Protein AF-A0A5Q2QIX6-F1 (afdb_monomer)

Secondary structure (DSSP, 8-state):
------------------PPPP-----SEEEEEEEEEEEETTEEEEEEEEEEEETTEEEEEEE-TTS-EEEEEEEETTEEEEEESSS--EEESSHHHHHHHHHSS----TTHHHHTTTPPPTT-EEETTEEEETTEEEEEEEE-TTS-EEEEEEEETTEEEEEEEEEE-

Foldseek 3Di:
DDDDDDDDDPDDPPDPPPDPDDQPQQPQWKWWKWKKWKQAPNDIFIFIWIWIHHHQKIKIFTGHPVRHTQWMWIFGPCFIWTGGPDDDIDTDRHRQVVVCVVRVGRDVVSQVSAVQFVHQGPPWDDDVQATQDPQWGKHQPDADPVGGRQWIWIDHDRIIMIIGIDDMD

pLDDT: mean 86.53, std 15.45, range [39.72, 98.0]

Radius of gyration: 22.29 Å; Cα contacts (8 Å, |Δi|>4): 330; chains: 1; bounding box: 40×38×94 Å

Structure (mmCIF, N/CA/C/O backbone):
data_AF-A0A5Q2QIX6-F1
#
_entry.id   AF-A0A5Q2QIX6-F1
#
loop_
_atom_site.group_PDB
_atom_site.id
_atom_site.type_symbol
_atom_site.label_atom_id
_atom_site.label_alt_id
_atom_site.label_comp_id
_atom_site.label_asym_id
_atom_site.label_entity_id
_atom_site.label_seq_id
_atom_site.pdbx_PDB_ins_code
_atom_site.Cartn_x
_atom_site.Cartn_y
_atom_site.Cartn_z
_atom_site.occupancy
_atom_site.B_iso_or_equiv
_atom_site.auth_seq_id
_atom_site.auth_comp_id
_atom_site.auth_asym_id
_atom_site.auth_atom_id
_atom_site.pdbx_PDB_model_num
ATOM 1 N N . MET A 1 1 ? 18.659 -22.405 -76.610 1.00 39.72 1 MET A N 1
ATOM 2 C CA . MET A 1 1 ? 19.758 -22.758 -75.689 1.00 39.72 1 MET A CA 1
ATOM 3 C C . MET A 1 1 ? 19.565 -21.987 -74.394 1.00 39.72 1 MET A C 1
ATOM 5 O O . MET A 1 1 ? 19.337 -20.788 -74.431 1.00 39.72 1 MET A O 1
ATOM 9 N N . MET A 1 2 ? 19.543 -22.733 -73.296 1.00 43.78 2 MET A N 1
ATOM 10 C CA . MET A 1 2 ? 19.170 -22.373 -71.927 1.00 43.78 2 MET A CA 1
ATOM 11 C C . MET A 1 2 ? 20.253 -21.533 -71.239 1.00 43.78 2 MET A C 1
ATOM 13 O O . MET A 1 2 ? 21.384 -22.006 -71.179 1.00 43.78 2 MET A O 1
ATOM 17 N N . ARG A 1 3 ? 19.913 -20.378 -70.645 1.00 46.75 3 ARG A N 1
ATOM 18 C CA . ARG A 1 3 ? 20.653 -19.800 -69.503 1.00 46.75 3 ARG A CA 1
ATOM 19 C C . ARG A 1 3 ? 19.700 -19.111 -68.523 1.00 46.75 3 ARG A C 1
ATOM 21 O O . ARG A 1 3 ? 19.372 -17.939 -68.638 1.00 46.75 3 ARG A O 1
ATOM 28 N N . LEU A 1 4 ? 19.264 -19.938 -67.582 1.00 50.84 4 LEU A N 1
ATOM 29 C CA . LEU A 1 4 ? 18.613 -19.646 -66.315 1.00 50.84 4 LEU A CA 1
ATOM 30 C C . LEU A 1 4 ? 19.623 -18.935 -65.392 1.00 50.84 4 LEU A C 1
ATOM 32 O O . LEU A 1 4 ? 20.688 -19.500 -65.162 1.00 50.84 4 LEU A O 1
ATOM 36 N N . PHE A 1 5 ? 19.319 -17.757 -64.841 1.00 56.75 5 PHE A N 1
ATOM 37 C CA . PHE A 1 5 ? 19.995 -17.271 -63.630 1.00 56.75 5 PHE A CA 1
ATOM 38 C C . PHE A 1 5 ? 18.994 -16.555 -62.722 1.00 56.75 5 PHE A C 1
ATOM 40 O O . PHE A 1 5 ? 18.494 -15.473 -63.020 1.00 56.75 5 PHE A O 1
ATOM 47 N N . LEU A 1 6 ? 18.681 -17.251 -61.630 1.00 48.94 6 LEU A N 1
ATOM 48 C CA . LEU A 1 6 ? 17.854 -16.831 -60.509 1.00 48.94 6 LEU A CA 1
ATOM 49 C C . LEU A 1 6 ? 18.470 -15.607 -59.821 1.00 48.94 6 LEU A C 1
ATOM 51 O O . LEU A 1 6 ? 19.575 -15.687 -59.287 1.00 48.94 6 LEU A O 1
ATOM 55 N N . VAL A 1 7 ? 17.736 -14.495 -59.786 1.00 56.84 7 VAL A N 1
ATOM 56 C CA . VAL A 1 7 ? 18.048 -13.364 -58.906 1.00 56.84 7 VAL A CA 1
ATOM 57 C C . VAL A 1 7 ? 17.452 -13.674 -57.535 1.00 56.84 7 VAL A C 1
ATOM 59 O O . VAL A 1 7 ? 16.236 -13.708 -57.357 1.00 56.84 7 VAL A O 1
ATOM 62 N N . VAL A 1 8 ? 18.336 -13.973 -56.584 1.00 55.81 8 VAL A N 1
ATOM 63 C CA . VAL A 1 8 ? 18.019 -14.266 -55.184 1.00 55.81 8 VAL A CA 1
ATOM 64 C C . VAL A 1 8 ? 17.528 -12.989 -54.502 1.00 55.81 8 VAL A C 1
ATOM 66 O O . VAL A 1 8 ? 18.262 -12.013 -54.359 1.00 55.81 8 VAL A O 1
ATOM 69 N N . LEU A 1 9 ? 16.264 -13.014 -54.087 1.00 56.06 9 LEU A N 1
ATOM 70 C CA . LEU A 1 9 ? 15.594 -11.974 -53.318 1.00 56.06 9 LEU A CA 1
ATOM 71 C C . LEU A 1 9 ? 16.017 -12.096 -51.843 1.00 56.06 9 LEU A C 1
ATOM 73 O O . LEU A 1 9 ? 15.498 -12.933 -51.109 1.00 56.06 9 LEU A O 1
ATOM 77 N N . ALA A 1 10 ? 16.986 -11.288 -51.410 1.00 53.78 10 ALA A N 1
ATOM 78 C CA . ALA A 1 10 ? 17.415 -11.222 -50.014 1.00 53.78 10 ALA A CA 1
ATOM 79 C C . ALA A 1 10 ? 16.436 -10.357 -49.201 1.00 53.78 10 ALA A C 1
ATOM 81 O O . ALA A 1 10 ? 16.551 -9.134 -49.138 1.00 53.78 10 ALA A O 1
ATOM 82 N N . THR A 1 11 ? 15.434 -10.998 -48.601 1.00 58.09 11 THR A N 1
ATOM 83 C CA . THR A 1 11 ? 14.479 -10.366 -47.685 1.00 58.09 11 THR A CA 1
ATOM 84 C C . THR A 1 11 ? 15.167 -10.098 -46.343 1.00 58.09 11 THR A C 1
ATOM 86 O O . THR A 1 11 ? 15.305 -10.991 -45.511 1.00 58.09 11 THR A O 1
ATOM 89 N N . ALA A 1 12 ? 15.630 -8.867 -46.125 1.00 58.34 12 ALA A N 1
ATOM 90 C CA . ALA A 1 12 ? 16.121 -8.429 -44.823 1.00 58.34 12 ALA A CA 1
ATOM 91 C C . ALA A 1 12 ? 14.923 -8.182 -43.890 1.00 58.34 12 ALA A C 1
ATOM 93 O O . ALA A 1 12 ? 14.296 -7.125 -43.925 1.00 58.34 12 ALA A O 1
ATOM 94 N N . ILE A 1 13 ? 14.574 -9.178 -43.074 1.00 62.75 13 ILE A N 1
ATOM 95 C CA . ILE A 1 13 ? 13.588 -9.019 -42.001 1.00 62.75 13 ILE A CA 1
ATOM 96 C C . ILE A 1 13 ? 14.267 -8.230 -40.875 1.00 62.75 13 ILE A C 1
ATOM 98 O O . ILE A 1 13 ? 15.011 -8.780 -40.066 1.00 62.75 13 ILE A O 1
ATOM 102 N N . GLY A 1 14 ? 14.027 -6.919 -40.845 1.00 53.75 14 GLY A N 1
ATOM 103 C CA . GLY A 1 14 ? 14.364 -6.054 -39.719 1.00 53.75 14 GLY A CA 1
ATOM 104 C C . GLY A 1 14 ? 13.428 -6.335 -38.548 1.00 53.75 14 GLY A C 1
ATOM 105 O O . GLY A 1 14 ? 12.386 -5.702 -38.413 1.00 53.75 14 GLY A O 1
ATOM 106 N N . GLY A 1 15 ? 13.776 -7.313 -37.714 1.00 53.38 15 GLY A N 1
ATOM 107 C CA . GLY A 1 15 ? 13.111 -7.527 -36.435 1.00 53.38 15 GLY A CA 1
ATOM 108 C C . GLY A 1 15 ? 13.535 -6.445 -35.445 1.00 53.38 15 GLY A C 1
ATOM 109 O O . GLY A 1 15 ? 14.659 -6.472 -34.947 1.00 53.38 15 GLY A O 1
ATOM 110 N N . CYS A 1 16 ? 12.642 -5.507 -35.125 1.00 53.94 16 CYS A N 1
ATOM 111 C CA . CYS A 1 16 ? 12.766 -4.710 -33.908 1.00 53.94 16 CYS A CA 1
ATOM 112 C C . CYS A 1 16 ? 12.576 -5.648 -32.711 1.00 53.94 16 CYS A C 1
ATOM 114 O O . CYS A 1 16 ? 11.466 -5.827 -32.214 1.00 53.94 16 CYS A O 1
ATOM 116 N N . ALA A 1 17 ? 13.658 -6.276 -32.258 1.00 56.78 17 ALA A N 1
ATOM 117 C CA . ALA A 1 17 ? 13.685 -6.886 -30.944 1.00 56.78 17 ALA A CA 1
ATOM 118 C C . ALA A 1 17 ? 13.596 -5.748 -29.918 1.00 56.78 17 ALA A C 1
ATOM 120 O O . ALA A 1 17 ? 14.588 -5.093 -29.602 1.00 56.78 17 ALA A O 1
ATOM 121 N N . VAL A 1 18 ? 12.382 -5.479 -29.431 1.00 57.59 18 VAL A N 1
ATOM 122 C CA . VAL A 1 18 ? 12.186 -4.774 -28.164 1.00 57.59 18 VAL A CA 1
ATOM 123 C C . VAL A 1 18 ? 12.900 -5.615 -27.116 1.00 57.59 18 VAL A C 1
ATOM 125 O O . VAL A 1 18 ? 12.444 -6.694 -26.745 1.00 57.59 18 VAL A O 1
ATOM 128 N N . GLN A 1 19 ? 14.079 -5.158 -26.703 1.00 56.66 19 GLN A N 1
ATOM 129 C CA . GLN A 1 19 ? 14.775 -5.729 -25.567 1.00 56.66 19 GLN A CA 1
ATOM 130 C C . GLN A 1 19 ? 13.927 -5.390 -24.338 1.00 56.66 19 GLN A C 1
ATOM 132 O O . GLN A 1 19 ? 13.715 -4.199 -24.081 1.00 56.66 19 GLN A O 1
ATOM 137 N N . PRO A 1 20 ? 13.404 -6.381 -23.593 1.00 52.22 20 PRO A N 1
ATOM 138 C CA . PRO A 1 20 ? 12.779 -6.100 -22.314 1.00 52.22 20 PRO A CA 1
ATOM 139 C C . PRO A 1 20 ? 13.818 -5.350 -21.484 1.00 52.22 20 PRO A C 1
ATOM 141 O O . PRO A 1 20 ? 14.924 -5.856 -21.278 1.00 52.22 20 PRO A O 1
ATOM 144 N N . GLY A 1 21 ? 13.506 -4.113 -21.088 1.00 45.06 21 GLY A N 1
ATOM 145 C CA . GLY A 1 21 ? 14.358 -3.376 -20.165 1.00 45.06 21 GLY A CA 1
ATOM 146 C C . GLY A 1 21 ? 14.629 -4.280 -18.970 1.00 45.06 21 GLY A C 1
ATOM 147 O O . GLY A 1 21 ? 13.701 -4.928 -18.479 1.00 45.06 21 GLY A O 1
ATOM 148 N N . ALA A 1 22 ? 15.898 -4.381 -18.561 1.00 45.47 22 ALA A N 1
ATOM 149 C CA . ALA A 1 22 ? 16.263 -5.150 -17.381 1.00 45.47 22 ALA A CA 1
ATOM 150 C C . ALA A 1 22 ? 15.283 -4.779 -16.259 1.00 45.47 22 ALA A C 1
ATOM 152 O O . ALA A 1 22 ? 15.042 -3.578 -16.076 1.00 45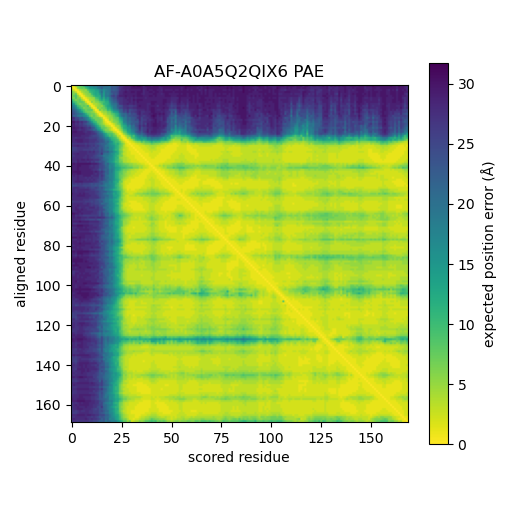.47 22 ALA A O 1
ATOM 153 N N . PRO A 1 23 ? 14.668 -5.756 -15.564 1.00 42.91 23 PRO A N 1
ATOM 154 C CA . PRO A 1 23 ? 13.789 -5.435 -14.458 1.00 42.91 23 PRO A CA 1
ATOM 155 C C . PRO A 1 23 ? 14.597 -4.548 -13.524 1.00 42.91 23 PRO A C 1
ATOM 157 O O . PRO A 1 23 ? 15.635 -4.957 -13.006 1.00 42.91 23 PRO A O 1
ATOM 160 N N . LEU A 1 24 ? 14.170 -3.293 -13.389 1.00 45.91 24 LEU A N 1
ATOM 161 C CA . LEU A 1 24 ? 14.701 -2.413 -12.369 1.00 45.91 24 LEU A CA 1
ATOM 162 C C . LEU A 1 24 ? 14.383 -3.157 -11.080 1.00 45.91 24 LEU A C 1
ATOM 164 O O . LEU A 1 24 ? 13.221 -3.222 -10.721 1.00 45.91 24 LEU A O 1
ATOM 168 N N . THR A 1 25 ? 15.325 -3.836 -10.439 1.00 50.69 25 THR A N 1
ATOM 169 C CA . THR A 1 25 ? 15.068 -4.410 -9.119 1.00 50.69 25 THR A CA 1
ATOM 170 C C . THR A 1 25 ? 15.227 -3.243 -8.165 1.00 50.69 25 THR A C 1
ATOM 172 O O . THR A 1 25 ? 16.333 -2.787 -7.898 1.00 50.69 25 THR A O 1
ATOM 175 N N . GLY A 1 26 ? 14.104 -2.684 -7.722 1.00 56.56 26 GLY A N 1
ATOM 176 C CA . GLY A 1 26 ? 14.084 -1.760 -6.595 1.00 56.56 26 GLY A CA 1
ATOM 177 C C . GLY A 1 26 ? 14.720 -2.458 -5.400 1.00 56.56 26 GLY A C 1
ATOM 178 O O . GLY A 1 26 ? 14.807 -3.690 -5.396 1.00 56.56 26 GLY A O 1
ATOM 179 N N . PRO A 1 27 ? 15.220 -1.696 -4.424 1.00 66.75 27 PRO A N 1
ATOM 180 C CA . PRO A 1 27 ? 16.095 -2.255 -3.414 1.00 66.75 27 PRO A CA 1
ATOM 181 C C . PRO A 1 27 ? 15.438 -3.474 -2.751 1.00 66.75 27 PRO A C 1
ATOM 183 O O . PRO A 1 27 ? 14.269 -3.438 -2.358 1.00 66.75 27 PRO A O 1
ATOM 186 N N . ASN A 1 28 ? 16.183 -4.588 -2.725 1.00 72.56 28 ASN A N 1
ATOM 187 C CA . ASN A 1 28 ? 15.711 -5.860 -2.167 1.00 72.56 28 ASN A CA 1
ATOM 188 C C . ASN A 1 28 ? 15.213 -5.676 -0.734 1.00 72.56 28 ASN A C 1
ATOM 190 O O . ASN A 1 28 ? 14.226 -6.304 -0.339 1.00 72.56 28 ASN A O 1
ATOM 194 N N . ASP A 1 29 ? 15.871 -4.763 -0.024 1.00 84.94 29 ASP A N 1
ATOM 195 C CA . ASP A 1 29 ? 15.517 -4.311 1.302 1.00 84.94 29 ASP A CA 1
ATOM 196 C C . ASP A 1 29 ? 15.150 -2.831 1.223 1.00 84.94 29 ASP A C 1
ATOM 198 O O . ASP A 1 29 ? 15.948 -2.018 0.769 1.00 84.94 29 ASP A O 1
ATOM 202 N N . ALA A 1 30 ? 13.932 -2.484 1.623 1.00 89.25 30 ALA A N 1
ATOM 203 C CA . ALA A 1 30 ? 13.461 -1.105 1.599 1.00 89.25 30 ALA A CA 1
ATOM 204 C C . ALA A 1 30 ? 12.545 -0.856 2.784 1.00 89.25 30 ALA A C 1
ATOM 206 O O . ALA A 1 30 ? 11.805 -1.756 3.190 1.00 89.25 30 ALA A O 1
ATOM 207 N N . GLN A 1 31 ? 12.528 0.373 3.283 1.00 94.19 31 GLN A N 1
ATOM 208 C CA . GLN A 1 31 ? 11.539 0.839 4.238 1.00 94.19 31 GLN A CA 1
ATOM 209 C C . GLN A 1 31 ? 10.920 2.146 3.752 1.00 94.19 31 GLN A C 1
ATOM 211 O O . GLN A 1 31 ? 11.601 3.140 3.520 1.00 94.19 31 GLN A O 1
ATOM 216 N N .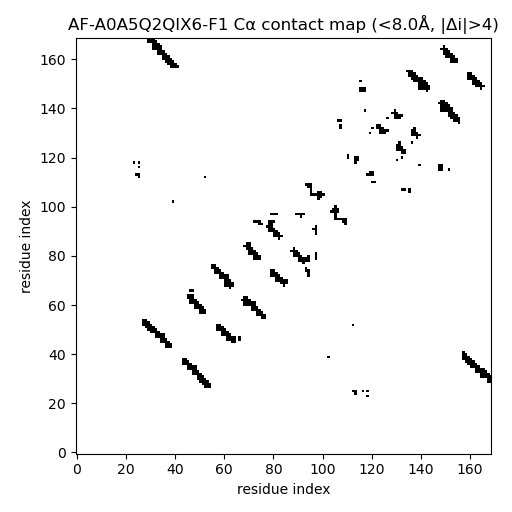 ILE A 1 32 ? 9.597 2.156 3.623 1.00 95.38 32 ILE A N 1
ATOM 217 C CA . ILE A 1 32 ? 8.841 3.337 3.218 1.00 95.38 32 ILE A CA 1
ATOM 218 C C . ILE A 1 32 ? 7.819 3.664 4.292 1.00 95.38 32 ILE A C 1
ATOM 220 O O . ILE A 1 32 ? 7.048 2.804 4.709 1.00 95.38 32 ILE A O 1
ATOM 224 N N . THR A 1 33 ? 7.772 4.922 4.713 1.00 97.31 33 THR A N 1
ATOM 225 C CA . THR A 1 33 ? 6.720 5.410 5.609 1.00 97.31 33 THR A CA 1
ATOM 226 C C . THR A 1 33 ? 5.828 6.400 4.886 1.00 97.31 33 THR A C 1
ATOM 228 O O . THR A 1 33 ? 6.257 7.116 3.973 1.00 97.31 33 THR A O 1
ATOM 231 N N . GLY A 1 34 ? 4.560 6.457 5.277 1.00 97.19 34 GLY A N 1
ATOM 232 C CA . GLY A 1 34 ? 3.618 7.313 4.581 1.00 97.19 34 GLY A CA 1
ATOM 233 C C . GLY A 1 34 ? 2.231 7.376 5.187 1.00 97.19 34 GLY A C 1
ATOM 234 O O 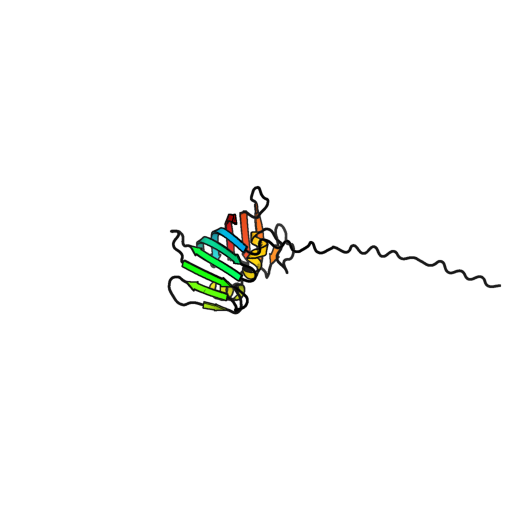. GLY A 1 34 ? 1.996 7.073 6.356 1.00 97.19 34 GLY A O 1
ATOM 235 N N . ARG A 1 35 ? 1.301 7.847 4.362 1.00 97.50 35 ARG A N 1
ATOM 236 C CA . ARG A 1 35 ? -0.130 7.913 4.646 1.00 97.50 35 ARG A CA 1
ATOM 237 C C . ARG A 1 35 ? -0.868 7.047 3.649 1.00 97.50 35 ARG A C 1
ATOM 239 O O . ARG A 1 35 ? -0.546 7.071 2.464 1.00 97.50 35 ARG A O 1
ATOM 246 N N . VAL A 1 36 ? -1.878 6.345 4.127 1.00 96.19 36 VAL A N 1
ATOM 247 C CA . VAL A 1 36 ? -2.775 5.549 3.298 1.00 96.19 36 VAL A CA 1
ATOM 248 C C . VAL A 1 36 ? -4.207 5.976 3.575 1.00 96.19 36 VAL A C 1
ATOM 250 O O . VAL A 1 36 ? -4.549 6.347 4.700 1.00 96.19 36 VAL A O 1
ATOM 253 N N . SER A 1 37 ? -5.040 5.965 2.547 1.00 95.88 37 SER A N 1
ATOM 254 C CA . SER A 1 37 ? -6.482 5.962 2.727 1.00 95.88 37 SER A CA 1
ATOM 255 C C . SER A 1 37 ? -7.128 4.960 1.803 1.00 95.88 37 SER A C 1
ATOM 257 O O . SER A 1 37 ? -6.735 4.866 0.642 1.00 95.88 37 SER A O 1
ATOM 259 N N . LEU A 1 38 ? -8.136 4.285 2.327 1.00 94.06 38 LEU A N 1
ATOM 260 C CA . LEU A 1 38 ? -9.001 3.387 1.599 1.00 94.06 38 LEU A CA 1
ATOM 261 C C . LEU A 1 38 ? -10.407 3.978 1.612 1.00 94.06 38 LEU A C 1
ATOM 263 O O . LEU A 1 38 ? -10.950 4.261 2.677 1.00 94.06 38 LEU A O 1
ATOM 267 N N . THR A 1 39 ? -10.977 4.166 0.433 1.00 94.44 39 THR A N 1
ATOM 268 C CA . THR A 1 39 ? -12.399 4.434 0.251 1.00 94.44 39 THR A CA 1
ATOM 269 C C . THR A 1 39 ? -13.037 3.169 -0.304 1.00 94.44 39 THR A C 1
ATOM 271 O O . THR A 1 39 ? -12.548 2.657 -1.307 1.00 94.44 39 THR A O 1
ATOM 274 N N . HIS A 1 40 ? -14.083 2.664 0.342 1.00 90.38 40 HIS A N 1
ATOM 275 C CA . HIS A 1 40 ? -14.825 1.466 -0.057 1.00 90.38 40 HIS A CA 1
ATOM 276 C C . HIS A 1 40 ? -16.247 1.547 0.514 1.00 90.38 40 HIS A C 1
ATOM 278 O O . HIS A 1 40 ? -16.408 2.000 1.649 1.00 90.38 40 HIS A O 1
ATOM 284 N N . ASP A 1 41 ? -17.269 1.177 -0.265 1.00 87.50 41 ASP A N 1
ATOM 285 C CA . ASP A 1 41 ? -18.687 1.234 0.133 1.00 87.50 41 ASP A CA 1
ATOM 286 C C . ASP A 1 41 ? -19.119 2.591 0.730 1.00 87.50 41 ASP A C 1
ATOM 288 O O . ASP A 1 41 ? -19.813 2.684 1.742 1.00 87.50 41 ASP A O 1
ATOM 292 N N . GLY A 1 42 ? -18.638 3.693 0.144 1.00 87.44 42 GLY A N 1
ATOM 293 C CA . GLY A 1 42 ? -18.919 5.056 0.619 1.00 87.44 42 GLY A CA 1
ATOM 294 C C . GLY A 1 42 ? -18.250 5.437 1.949 1.00 87.44 42 GLY A C 1
ATOM 295 O O . GLY A 1 42 ? -18.343 6.592 2.370 1.00 87.44 42 GLY A O 1
ATOM 296 N N . ARG A 1 43 ? -17.528 4.515 2.597 1.00 90.56 43 ARG A N 1
ATOM 297 C CA . ARG A 1 43 ? -16.738 4.776 3.803 1.00 90.56 43 ARG A CA 1
ATOM 298 C C . ARG A 1 43 ? -15.292 5.075 3.433 1.00 90.56 43 ARG A C 1
ATOM 300 O O . ARG A 1 43 ? -14.731 4.464 2.529 1.00 90.56 43 ARG A O 1
ATOM 307 N N . ARG A 1 44 ? -14.669 6.010 4.155 1.00 92.62 44 ARG A N 1
ATOM 308 C CA . ARG A 1 44 ? -13.252 6.344 3.988 1.00 92.62 44 ARG A CA 1
ATOM 309 C C . ARG A 1 44 ? -12.478 6.161 5.286 1.00 92.62 44 ARG A C 1
ATOM 311 O O . ARG A 1 44 ? -12.636 6.949 6.215 1.00 92.62 44 ARG A O 1
ATOM 318 N N . ASP A 1 45 ? -11.562 5.204 5.279 1.00 91.94 45 ASP A N 1
ATOM 319 C CA . ASP A 1 45 ? -10.600 4.957 6.346 1.00 91.94 45 ASP A CA 1
ATOM 320 C C . ASP A 1 45 ? -9.245 5.572 5.975 1.00 91.94 45 ASP A C 1
ATOM 322 O O . ASP A 1 45 ? -8.809 5.528 4.821 1.00 91.94 45 ASP A O 1
ATOM 326 N N . ALA A 1 46 ? -8.563 6.200 6.934 1.00 94.38 46 ALA A N 1
ATOM 327 C CA . ALA A 1 46 ? -7.286 6.858 6.676 1.00 94.38 46 ALA A CA 1
ATOM 328 C C . ALA A 1 46 ? -6.319 6.737 7.850 1.00 94.38 46 ALA A C 1
ATOM 330 O O . ALA A 1 46 ? -6.696 6.854 9.014 1.00 94.38 46 ALA A O 1
ATOM 331 N N . GLY A 1 47 ? -5.042 6.582 7.520 1.00 96.44 47 GLY A N 1
ATOM 332 C CA . GLY A 1 47 ? -4.034 6.179 8.480 1.00 96.44 47 GLY A CA 1
ATOM 333 C C . GLY A 1 47 ? -2.605 6.431 8.024 1.00 96.44 47 GLY A C 1
ATOM 334 O O . GLY A 1 47 ? -2.340 7.044 6.983 1.00 96.44 47 GLY A O 1
ATOM 335 N N . GLY A 1 48 ? -1.671 5.999 8.860 1.00 97.62 48 GLY A N 1
ATOM 336 C CA . GLY A 1 48 ? -0.264 5.870 8.500 1.00 97.62 48 GLY A CA 1
ATOM 337 C C . GLY A 1 48 ? 0.039 4.465 7.994 1.00 97.62 48 GLY A C 1
ATOM 338 O O . GLY A 1 48 ? -0.712 3.530 8.262 1.00 97.62 48 GLY A O 1
ATOM 339 N N . PHE A 1 49 ? 1.161 4.313 7.302 1.00 97.44 49 PHE A N 1
ATOM 340 C CA . PHE A 1 49 ? 1.731 2.996 7.050 1.00 97.44 49 PHE A CA 1
ATOM 341 C C . PHE A 1 49 ? 3.254 3.024 7.172 1.00 97.44 49 PHE A C 1
ATOM 343 O O . PHE A 1 49 ? 3.886 4.051 6.898 1.00 97.44 49 PHE A O 1
ATOM 350 N N . THR A 1 50 ? 3.815 1.868 7.512 1.00 97.62 50 THR A N 1
ATOM 351 C CA . THR A 1 50 ? 5.222 1.529 7.300 1.00 97.62 50 THR A CA 1
ATOM 352 C C . THR A 1 50 ? 5.268 0.274 6.447 1.00 97.62 50 THR A C 1
ATOM 354 O O . THR A 1 50 ? 4.835 -0.786 6.884 1.00 97.62 50 THR A O 1
ATOM 357 N N . TYR A 1 51 ? 5.779 0.404 5.231 1.00 97.00 51 TYR A N 1
ATOM 358 C CA . TYR A 1 51 ? 6.051 -0.695 4.321 1.00 97.00 51 TYR A CA 1
ATOM 359 C C . TYR A 1 51 ? 7.508 -1.117 4.456 1.00 97.00 51 TYR A C 1
ATOM 361 O O . TYR A 1 51 ? 8.395 -0.263 4.529 1.00 97.00 51 TYR A O 1
ATOM 369 N N . ARG A 1 52 ? 7.759 -2.422 4.450 1.00 96.06 52 ARG A N 1
ATOM 370 C CA . ARG A 1 52 ? 9.100 -2.997 4.414 1.00 96.06 52 ARG A CA 1
ATOM 371 C C . ARG A 1 52 ? 9.156 -4.096 3.367 1.00 96.06 52 ARG A C 1
ATOM 373 O O . ARG A 1 52 ? 8.255 -4.927 3.311 1.00 96.06 52 ARG A O 1
ATOM 380 N N . SER A 1 53 ? 10.221 -4.147 2.581 1.00 93.19 53 SER A N 1
ATOM 381 C CA . SER A 1 53 ? 10.579 -5.329 1.789 1.00 93.19 53 SER A CA 1
ATOM 382 C C . SER A 1 53 ? 11.892 -5.906 2.280 1.00 93.19 53 SER A C 1
ATOM 384 O O . SER A 1 53 ? 12.743 -5.156 2.745 1.00 93.19 53 SER A O 1
ATOM 386 N N . ALA A 1 54 ? 12.021 -7.231 2.203 1.00 90.69 54 ALA A N 1
ATOM 387 C CA . ALA A 1 54 ? 13.282 -7.931 2.404 1.00 90.69 54 ALA A CA 1
ATOM 388 C C . ALA A 1 54 ? 13.326 -9.207 1.554 1.00 90.69 54 ALA A C 1
ATOM 390 O O . ALA A 1 54 ? 12.660 -10.208 1.860 1.00 90.69 54 ALA A O 1
ATOM 391 N N . GLY A 1 55 ? 14.058 -9.168 0.442 1.00 88.56 55 GLY A N 1
ATOM 392 C CA . GLY A 1 55 ? 14.063 -10.239 -0.557 1.00 88.56 55 GLY A CA 1
ATOM 393 C C . GLY A 1 55 ? 12.642 -10.571 -1.034 1.00 88.56 55 GLY A C 1
ATOM 394 O O . GLY A 1 55 ? 11.914 -9.696 -1.499 1.00 88.56 55 GLY A O 1
ATOM 395 N N . ALA A 1 56 ? 12.210 -11.828 -0.892 1.00 87.06 56 ALA A N 1
ATOM 396 C CA . ALA A 1 56 ? 10.859 -12.277 -1.264 1.00 87.06 56 ALA A CA 1
ATOM 397 C C . ALA A 1 56 ? 9.764 -11.930 -0.234 1.00 87.06 56 ALA A C 1
ATOM 399 O O . ALA A 1 56 ? 8.599 -12.270 -0.437 1.00 87.06 56 ALA A O 1
ATOM 400 N N . ARG A 1 57 ? 10.117 -11.295 0.889 1.00 92.69 57 ARG A N 1
ATOM 401 C CA . ARG A 1 57 ? 9.167 -10.913 1.938 1.00 92.69 57 ARG A CA 1
ATOM 402 C C . ARG A 1 57 ? 8.792 -9.444 1.826 1.00 92.69 57 ARG A C 1
ATOM 404 O O . ARG A 1 57 ? 9.584 -8.624 1.359 1.00 92.69 57 ARG A O 1
ATOM 411 N N . GLN A 1 58 ? 7.588 -9.125 2.271 1.00 94.56 58 GLN A N 1
ATOM 412 C CA . GLN A 1 58 ? 7.149 -7.756 2.501 1.00 94.56 58 GLN A CA 1
ATOM 413 C C . GLN A 1 58 ? 6.232 -7.686 3.720 1.00 94.56 58 GLN A C 1
ATOM 415 O O . GLN A 1 58 ? 5.543 -8.663 4.025 1.00 94.56 58 GLN A O 1
ATOM 420 N N . SER A 1 59 ? 6.210 -6.545 4.401 1.00 95.88 59 SER A N 1
ATOM 421 C CA . SER A 1 59 ? 5.214 -6.263 5.425 1.00 95.88 59 SER A CA 1
ATOM 422 C C . SER A 1 59 ? 4.735 -4.817 5.410 1.00 95.88 59 SER A C 1
ATOM 424 O O . SER A 1 59 ? 5.401 -3.919 4.896 1.00 95.88 59 SER A O 1
ATOM 426 N N . TRP A 1 60 ? 3.542 -4.619 5.955 1.00 96.81 60 TRP A N 1
ATOM 427 C CA . TRP A 1 60 ? 2.857 -3.350 6.103 1.00 96.81 60 TRP A CA 1
ATOM 428 C C . TRP A 1 60 ? 2.344 -3.243 7.528 1.00 96.81 60 TRP A C 1
ATOM 430 O O . TRP A 1 60 ? 1.414 -3.950 7.908 1.00 96.81 60 TRP A O 1
ATOM 440 N N . ILE A 1 61 ? 2.910 -2.331 8.304 1.00 97.50 61 ILE A N 1
ATOM 441 C CA . ILE A 1 61 ? 2.323 -1.927 9.578 1.00 97.50 61 ILE A CA 1
ATOM 442 C C . ILE A 1 61 ? 1.368 -0.783 9.280 1.00 97.50 61 ILE A C 1
ATOM 444 O O . ILE A 1 61 ? 1.773 0.225 8.694 1.00 97.50 61 ILE A O 1
ATOM 448 N N . LEU A 1 62 ? 0.106 -0.941 9.663 1.00 96.50 62 LEU A N 1
ATOM 449 C CA . LEU A 1 62 ? -0.926 0.070 9.480 1.00 96.50 62 LEU A CA 1
ATOM 450 C C . LEU A 1 62 ? -1.160 0.811 10.793 1.00 96.50 62 LEU A C 1
ATOM 452 O O . LEU A 1 62 ? -1.166 0.215 11.870 1.00 96.50 62 LEU A O 1
ATOM 456 N N . PHE A 1 63 ? -1.379 2.119 10.692 1.00 97.12 63 PHE A N 1
ATOM 457 C CA . PHE A 1 63 ? -1.611 2.992 11.837 1.00 97.12 63 PHE A CA 1
ATOM 458 C C . PHE A 1 63 ? -2.929 3.738 11.684 1.00 97.12 63 PHE A C 1
ATOM 460 O O . PHE A 1 63 ? -3.226 4.251 10.606 1.00 97.12 63 PHE A O 1
ATOM 467 N N . GLY A 1 64 ? -3.680 3.868 12.773 1.00 95.06 64 GLY A N 1
ATOM 468 C CA . GLY A 1 64 ? -4.897 4.667 12.822 1.00 95.06 64 GLY A CA 1
ATOM 469 C C . GLY A 1 64 ? -4.634 6.181 12.749 1.00 95.06 64 GLY A C 1
ATOM 470 O O . GLY A 1 64 ? -3.483 6.632 12.691 1.00 95.06 64 GLY A O 1
ATOM 471 N N . PRO A 1 65 ? -5.697 7.006 12.782 1.00 90.44 65 PRO A N 1
ATOM 472 C CA . PRO A 1 65 ? -5.588 8.466 12.734 1.00 90.44 65 PRO A CA 1
ATOM 473 C C . PRO A 1 65 ? -4.731 9.069 13.855 1.00 90.44 65 PRO A C 1
ATOM 475 O O . PRO A 1 65 ? -4.056 10.070 13.632 1.00 90.44 65 PRO A O 1
ATOM 478 N N . THR A 1 66 ? -4.734 8.439 15.030 1.00 92.94 66 THR A N 1
ATOM 479 C CA . THR A 1 66 ? -3.979 8.837 16.229 1.00 92.94 66 THR A CA 1
ATOM 480 C C . THR A 1 66 ? -2.515 8.390 16.206 1.00 92.94 66 THR A C 1
ATOM 482 O O . THR A 1 66 ? -1.758 8.745 17.102 1.00 92.94 66 THR A O 1
ATOM 485 N N . GLY A 1 67 ? -2.101 7.612 15.199 1.00 92.31 67 GLY A N 1
ATOM 486 C CA 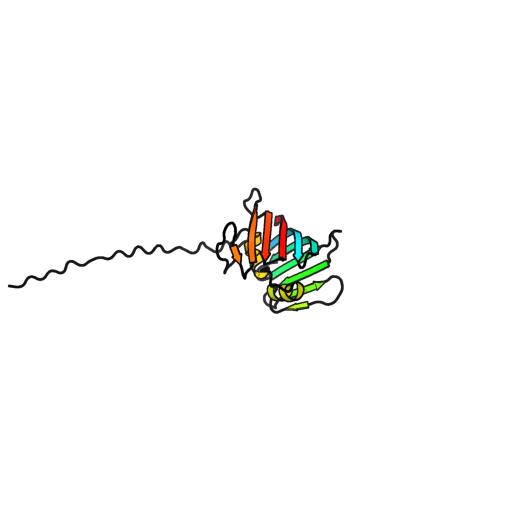. GLY A 1 67 ? -0.753 7.047 15.110 1.00 92.31 67 GLY A CA 1
ATOM 487 C C . GLY A 1 67 ? -0.561 5.733 15.872 1.00 92.31 67 GLY A C 1
ATOM 488 O O . GLY A 1 67 ? 0.551 5.215 15.895 1.00 92.31 67 GLY A O 1
ATOM 489 N N . THR A 1 68 ? -1.614 5.163 16.463 1.00 95.25 68 THR A N 1
ATOM 490 C CA . THR A 1 68 ? -1.560 3.824 17.065 1.00 95.25 68 THR A CA 1
ATOM 491 C C . THR A 1 68 ? -1.532 2.753 15.981 1.00 95.25 68 THR A C 1
ATOM 493 O O . THR A 1 68 ? -2.262 2.857 14.993 1.00 95.25 68 THR A O 1
ATOM 496 N N . ALA A 1 69 ? -0.704 1.721 16.150 1.00 96.00 69 ALA A N 1
ATOM 497 C CA . ALA A 1 69 ? -0.727 0.568 15.255 1.00 96.00 69 ALA A CA 1
ATOM 498 C C . ALA A 1 69 ? -2.090 -0.136 15.354 1.00 96.00 69 ALA A C 1
ATOM 500 O O . ALA A 1 69 ? -2.639 -0.247 16.447 1.00 96.00 69 ALA A O 1
ATOM 501 N N . VAL A 1 70 ? -2.628 -0.580 14.217 1.00 95.44 70 VAL A N 1
ATOM 502 C CA . VAL A 1 70 ? -3.879 -1.365 14.148 1.00 95.44 70 VAL A CA 1
ATOM 503 C C . VAL A 1 70 ? -3.631 -2.813 13.731 1.00 95.44 70 VAL A C 1
ATOM 505 O O . VAL A 1 70 ? -4.466 -3.684 13.953 1.00 95.44 70 VAL A O 1
ATOM 508 N N . GLY A 1 71 ? -2.467 -3.081 13.142 1.00 96.06 71 GLY A N 1
ATOM 509 C CA . GLY A 1 71 ? -2.042 -4.420 12.773 1.00 96.06 71 GLY A CA 1
ATOM 510 C C . GLY A 1 71 ? -0.901 -4.421 11.770 1.00 96.06 71 GLY A C 1
ATOM 511 O O . GLY A 1 71 ? -0.501 -3.377 11.242 1.00 96.06 71 GLY A O 1
ATOM 512 N N . GLU A 1 72 ? -0.395 -5.618 11.509 1.00 97.00 72 GLU A N 1
ATOM 513 C CA . GLU A 1 72 ? 0.629 -5.889 10.512 1.00 97.00 72 GLU A CA 1
ATOM 514 C C . GLU A 1 72 ? 0.121 -6.892 9.476 1.00 97.00 72 GLU A C 1
ATOM 516 O O . GLU A 1 72 ? -0.338 -7.987 9.801 1.00 97.00 72 GLU A O 1
ATOM 521 N N . LEU A 1 73 ? 0.251 -6.525 8.206 1.00 96.00 73 LEU A N 1
ATOM 522 C CA . LEU A 1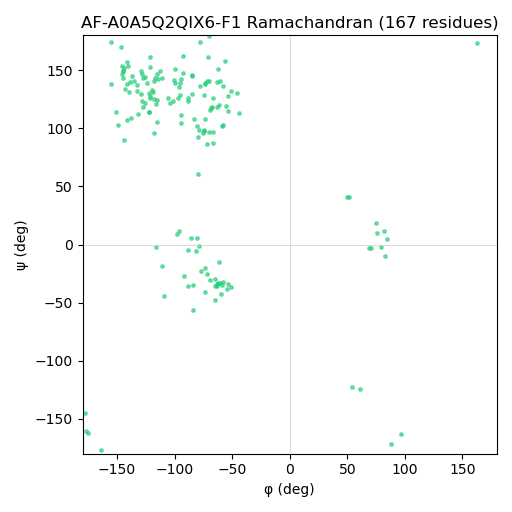 73 ? 0.109 -7.426 7.075 1.00 96.00 73 LEU A CA 1
ATOM 523 C C . LEU A 1 73 ? 1.499 -7.882 6.648 1.00 96.00 73 LEU A C 1
ATOM 525 O O . LEU A 1 73 ? 2.355 -7.056 6.361 1.00 96.00 73 LEU A O 1
ATOM 529 N N . SER A 1 74 ? 1.736 -9.182 6.569 1.00 96.31 74 SER A N 1
ATOM 530 C CA . SER A 1 74 ? 3.016 -9.754 6.148 1.00 96.31 74 SER A CA 1
ATOM 531 C C . SER A 1 74 ? 2.802 -10.770 5.036 1.00 96.31 74 SER A C 1
ATOM 533 O O . SER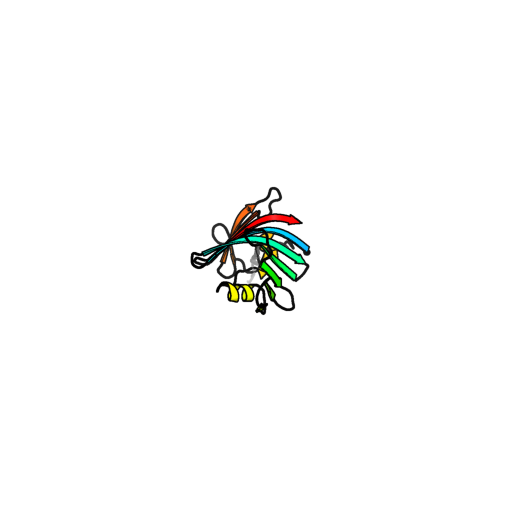 A 1 74 ? 1.777 -11.446 4.995 1.00 96.31 74 SER A O 1
ATOM 535 N N . SER A 1 75 ? 3.760 -10.873 4.120 1.00 95.31 75 SER A N 1
ATOM 536 C CA . SER A 1 75 ? 3.710 -11.801 2.992 1.00 95.31 75 SER A CA 1
ATOM 537 C C . SER A 1 75 ? 5.095 -12.317 2.637 1.00 95.31 75 SER A C 1
ATOM 539 O O . SER A 1 75 ? 6.091 -11.599 2.748 1.00 95.31 75 SER A O 1
ATOM 541 N N . GLY A 1 76 ? 5.166 -13.562 2.178 1.00 93.62 76 GLY A N 1
ATOM 542 C CA . GLY A 1 76 ? 6.386 -14.176 1.668 1.00 93.62 76 GLY A CA 1
ATOM 543 C C . GLY A 1 76 ? 6.146 -15.592 1.138 1.00 93.62 76 GLY A C 1
ATOM 544 O O . GLY A 1 76 ? 5.003 -15.975 0.913 1.00 93.62 76 GLY A O 1
ATOM 545 N N . PRO A 1 77 ? 7.199 -16.421 1.002 1.00 91.69 77 PRO A N 1
ATOM 546 C CA . PRO A 1 77 ? 7.082 -17.767 0.423 1.00 91.69 77 PRO A CA 1
ATOM 547 C C . PRO A 1 77 ? 6.163 -18.742 1.176 1.00 91.69 77 PRO A C 1
ATOM 549 O O . PRO A 1 77 ? 5.833 -19.797 0.654 1.00 91.69 77 PRO A O 1
ATOM 552 N N . ARG A 1 78 ? 5.789 -18.422 2.422 1.00 91.00 78 ARG A N 1
ATOM 553 C CA . ARG A 1 78 ? 4.897 -19.238 3.266 1.00 91.00 78 ARG A CA 1
ATOM 554 C C . ARG A 1 78 ? 3.440 -18.754 3.241 1.00 91.00 78 ARG A C 1
ATOM 556 O O . ARG A 1 78 ? 2.649 -19.205 4.060 1.00 91.00 78 ARG A O 1
ATOM 563 N N . GLY A 1 79 ? 3.119 -17.821 2.349 1.00 94.00 79 GLY A N 1
ATOM 564 C CA . GLY A 1 79 ? 1.824 -17.156 2.258 1.00 94.00 79 GLY A CA 1
ATOM 565 C C . GLY A 1 79 ? 1.792 -15.805 2.962 1.00 94.00 79 GLY A C 1
ATOM 566 O O . GLY A 1 79 ? 2.841 -15.213 3.254 1.00 94.00 79 GLY A O 1
ATOM 567 N N . ALA A 1 80 ? 0.580 -15.318 3.221 1.00 96.75 80 ALA A N 1
ATOM 568 C CA . ALA A 1 80 ? 0.340 -14.028 3.849 1.00 96.75 80 ALA A CA 1
ATOM 569 C C . ALA A 1 80 ? -0.452 -14.144 5.150 1.00 96.75 80 ALA A C 1
ATOM 571 O O . ALA A 1 80 ? -1.226 -15.080 5.357 1.00 96.75 80 ALA A O 1
ATOM 572 N N . ARG A 1 81 ? -0.242 -13.172 6.037 1.00 96.75 81 ARG A N 1
ATOM 573 C CA . ARG A 1 81 ? -0.896 -13.085 7.340 1.00 96.75 81 ARG A CA 1
ATOM 574 C C . ARG A 1 81 ? -1.201 -11.642 7.701 1.00 96.75 81 ARG A C 1
ATOM 576 O O . ARG A 1 81 ? -0.319 -10.792 7.615 1.00 96.75 81 ARG A O 1
ATOM 583 N N . TRP A 1 82 ? -2.413 -11.411 8.177 1.00 96.50 82 TRP A N 1
ATOM 584 C CA . TRP A 1 82 ? -2.831 -10.209 8.877 1.00 96.50 82 TRP A CA 1
ATOM 585 C C . TRP A 1 82 ? -2.865 -10.509 10.366 1.00 96.50 82 TRP A C 1
ATOM 587 O O . TRP A 1 82 ? -3.524 -11.452 10.806 1.00 96.50 82 TRP A O 1
ATOM 597 N N . GLN A 1 83 ? -2.120 -9.720 11.124 1.00 97.06 83 GLN A N 1
ATOM 598 C CA . GLN A 1 83 ? -2.064 -9.777 12.571 1.00 97.06 83 GLN A CA 1
ATOM 599 C C . GLN A 1 83 ? -2.565 -8.435 13.109 1.00 97.06 83 GLN A C 1
ATOM 601 O O . GLN A 1 83 ? -1.785 -7.480 13.150 1.00 97.06 83 GLN A O 1
ATOM 606 N N . PRO A 1 84 ? -3.847 -8.319 13.485 1.00 96.00 84 PRO A N 1
ATOM 607 C CA . PRO A 1 84 ? -4.339 -7.098 14.096 1.00 96.00 84 PRO A CA 1
ATOM 608 C C . PRO A 1 84 ? -3.777 -6.944 15.515 1.00 96.00 84 PRO A C 1
ATOM 610 O O . PRO A 1 84 ? -3.303 -7.908 16.125 1.00 96.00 84 PRO A O 1
ATOM 613 N N . THR A 1 85 ? -3.831 -5.723 16.046 1.00 95.69 85 THR A N 1
ATOM 614 C CA . THR A 1 85 ? -3.536 -5.470 17.467 1.00 95.69 85 THR A CA 1
ATOM 615 C C . THR A 1 85 ? -4.654 -5.939 18.392 1.00 95.69 85 THR A C 1
ATOM 617 O O . THR A 1 85 ? -4.415 -6.115 19.582 1.00 95.69 85 THR A O 1
ATOM 620 N N . ASP A 1 86 ? -5.859 -6.112 17.849 1.00 92.81 86 ASP A N 1
ATOM 621 C CA . ASP A 1 86 ? -7.037 -6.622 18.542 1.00 92.81 86 ASP A CA 1
ATOM 622 C C . ASP A 1 86 ? -7.837 -7.543 17.607 1.00 92.81 86 ASP A C 1
ATOM 624 O O . ASP A 1 86 ? -8.002 -7.243 16.423 1.00 92.81 86 ASP A O 1
ATOM 628 N N . GLY A 1 87 ? -8.325 -8.662 18.136 1.00 92.62 87 GLY A N 1
ATOM 629 C CA . GLY A 1 87 ? -9.004 -9.712 17.379 1.00 92.62 87 GLY A CA 1
ATOM 630 C C . GLY A 1 87 ? -8.083 -10.786 16.790 1.00 92.62 87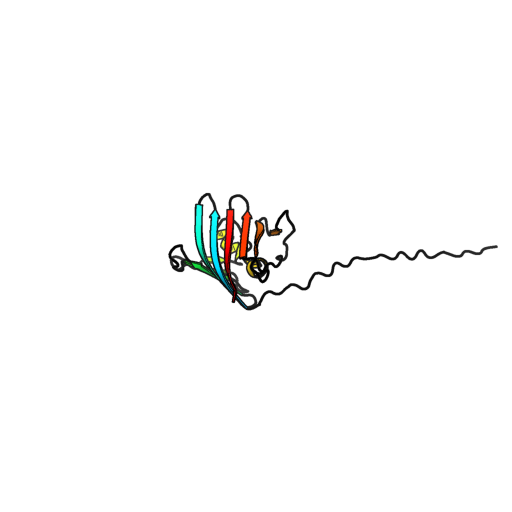 GLY A C 1
ATOM 631 O O . GLY A 1 87 ? -6.889 -10.873 17.089 1.00 92.62 87 GLY A O 1
ATOM 632 N N . ASP A 1 88 ? -8.674 -11.636 15.952 1.00 94.50 88 ASP A N 1
ATOM 633 C CA . ASP A 1 88 ? -8.023 -12.840 15.446 1.00 94.50 88 ASP A CA 1
ATOM 634 C C . ASP A 1 88 ? -7.153 -12.580 14.214 1.00 94.50 88 ASP A C 1
ATOM 636 O O . ASP A 1 88 ? -7.463 -11.778 13.329 1.00 94.50 88 ASP A O 1
ATOM 640 N N . ALA A 1 89 ? -6.046 -13.317 14.137 1.00 95.06 89 ALA A N 1
ATOM 641 C CA . ALA A 1 89 ? -5.179 -13.300 12.972 1.00 95.06 89 ALA A CA 1
ATOM 642 C C . ALA A 1 89 ? -5.835 -14.016 11.784 1.00 95.06 89 ALA A C 1
ATOM 644 O O . ALA A 1 89 ? -6.394 -15.102 11.931 1.00 95.06 89 ALA A O 1
ATOM 645 N N . LEU A 1 90 ? -5.657 -13.464 10.586 1.00 94.69 90 LEU A N 1
ATOM 646 C CA . LEU A 1 90 ? -6.094 -14.077 9.332 1.00 94.69 90 LEU A CA 1
ATOM 647 C C . LEU A 1 90 ? -4.878 -14.508 8.513 1.00 94.69 90 LEU A C 1
ATOM 649 O O . LEU A 1 90 ? -3.860 -13.817 8.490 1.00 94.69 90 LEU A O 1
ATOM 653 N N . ALA A 1 91 ? -4.978 -15.638 7.819 1.00 95.81 91 ALA A N 1
ATOM 654 C CA . ALA A 1 91 ? -3.957 -16.105 6.890 1.00 95.81 91 ALA A CA 1
ATOM 655 C C . ALA A 1 91 ? -4.577 -16.456 5.536 1.00 95.81 91 ALA A C 1
ATOM 657 O O . ALA A 1 91 ? -5.723 -16.893 5.469 1.00 95.81 91 ALA A O 1
ATOM 658 N N . ALA A 1 92 ? -3.798 -16.282 4.473 1.00 95.19 92 ALA A N 1
ATOM 659 C CA . ALA A 1 92 ? -4.188 -16.597 3.105 1.00 95.19 92 ALA A CA 1
ATOM 660 C C . ALA A 1 92 ? -2.976 -17.075 2.289 1.00 95.19 92 ALA A C 1
ATOM 662 O O . ALA A 1 92 ? -1.827 -16.983 2.736 1.00 95.19 92 ALA A O 1
ATOM 663 N N . ALA A 1 93 ? -3.238 -17.585 1.083 1.00 94.00 93 ALA A N 1
ATOM 664 C CA . ALA A 1 93 ? -2.199 -18.067 0.171 1.00 94.00 93 ALA A CA 1
ATOM 665 C C . ALA A 1 93 ? -1.224 -16.956 -0.256 1.00 94.00 93 ALA A C 1
ATOM 667 O O . ALA A 1 93 ? -0.033 -17.211 -0.408 1.00 94.00 93 ALA A O 1
ATOM 668 N N . ASP A 1 94 ? -1.714 -15.723 -0.382 1.00 92.44 94 ASP A N 1
ATOM 669 C CA . ASP A 1 94 ? -0.929 -14.531 -0.675 1.00 92.44 94 ASP A CA 1
ATOM 670 C C . ASP A 1 94 ? -1.636 -13.269 -0.153 1.00 92.44 94 ASP A C 1
ATOM 672 O O . ASP A 1 94 ? -2.737 -13.317 0.406 1.00 92.44 94 ASP A O 1
ATOM 676 N N . ILE A 1 95 ? -0.947 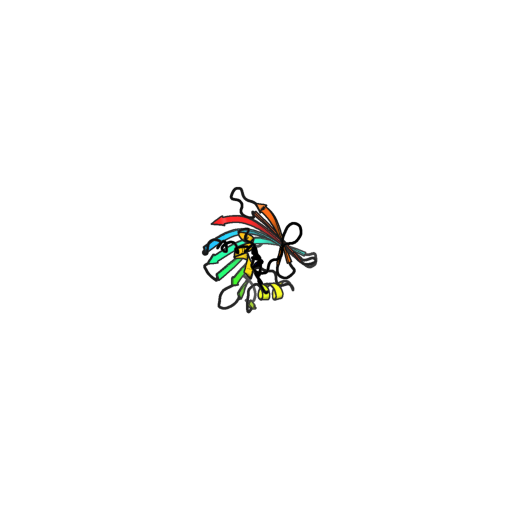-12.135 -0.263 1.00 93.81 95 ILE A N 1
ATOM 677 C CA . ILE A 1 95 ? -1.398 -10.856 0.288 1.00 93.81 95 ILE A CA 1
ATOM 678 C C . ILE A 1 95 ? -2.613 -10.291 -0.449 1.00 93.81 95 ILE A C 1
ATOM 680 O O . ILE A 1 95 ? -3.439 -9.639 0.183 1.00 93.81 95 ILE A O 1
ATOM 684 N N . ASP A 1 96 ? -2.750 -10.565 -1.744 1.00 92.50 96 ASP A N 1
ATOM 685 C CA . ASP A 1 96 ? -3.855 -10.053 -2.550 1.00 92.50 96 ASP A CA 1
ATOM 686 C C . ASP A 1 96 ? -5.142 -10.805 -2.175 1.00 92.50 96 ASP A C 1
ATOM 688 O O . ASP A 1 96 ? -6.172 -10.170 -1.953 1.00 92.50 96 ASP A O 1
ATOM 692 N N . ALA A 1 97 ? -5.058 -12.125 -1.967 1.00 92.56 97 ALA A N 1
ATOM 693 C CA . ALA A 1 97 ? -6.147 -12.953 -1.443 1.00 92.56 97 ALA A CA 1
ATOM 694 C C . ALA A 1 97 ? -6.553 -12.565 -0.008 1.00 92.56 97 ALA A C 1
ATOM 696 O O . ALA A 1 97 ? -7.733 -12.601 0.358 1.00 92.56 97 ALA A O 1
ATOM 697 N N . LEU A 1 98 ? -5.584 -12.162 0.824 1.00 92.12 98 LEU A N 1
ATOM 698 C CA . LEU A 1 98 ? -5.886 -11.666 2.165 1.00 92.12 98 LEU A CA 1
ATOM 699 C C . LEU A 1 98 ? -6.689 -10.366 2.094 1.00 92.12 98 LEU A C 1
ATOM 701 O O . LEU A 1 98 ? -7.715 -10.224 2.759 1.00 92.12 98 LEU A O 1
ATOM 705 N N . VAL A 1 99 ? -6.230 -9.426 1.268 1.00 87.75 99 VAL A N 1
ATOM 706 C CA . VAL A 1 99 ? -6.913 -8.148 1.069 1.00 87.75 99 VAL A CA 1
ATOM 707 C C . VAL A 1 99 ? -8.282 -8.351 0.428 1.00 87.75 99 VAL A C 1
ATOM 709 O O . VAL A 1 99 ? -9.219 -7.670 0.821 1.00 87.75 99 VAL A O 1
ATOM 712 N N . GLU A 1 100 ? -8.443 -9.316 -0.476 1.00 90.12 100 GLU A N 1
ATOM 713 C CA . GLU A 1 100 ? -9.749 -9.685 -1.026 1.00 90.12 100 GLU A CA 1
ATOM 714 C C . GLU A 1 100 ? -10.723 -10.144 0.057 1.00 90.12 100 GLU A C 1
ATOM 716 O O . GLU A 1 100 ? -11.866 -9.704 0.080 1.00 90.12 100 GLU A O 1
ATOM 721 N N . THR A 1 101 ? -10.261 -10.953 1.011 1.00 87.00 101 THR A N 1
ATOM 722 C CA . THR A 1 101 ? -11.095 -11.377 2.145 1.00 87.00 101 THR A CA 1
ATOM 723 C C . THR A 1 101 ? -11.522 -10.185 3.011 1.00 87.00 101 THR A C 1
ATOM 725 O O . THR A 1 101 ? -12.627 -10.173 3.546 1.00 87.00 101 THR A O 1
ATOM 728 N N . ALA A 1 102 ? -10.660 -9.171 3.144 1.00 78.44 102 ALA A N 1
ATOM 729 C CA . ALA A 1 102 ? -10.927 -7.991 3.965 1.00 78.44 102 ALA A CA 1
ATOM 730 C C . ALA A 1 102 ? -11.750 -6.901 3.251 1.00 78.44 102 ALA A C 1
ATOM 732 O O . ALA A 1 102 ? -12.519 -6.202 3.905 1.00 78.44 102 ALA A O 1
ATOM 733 N N . LEU A 1 103 ? -11.559 -6.721 1.941 1.00 74.25 103 LEU A N 1
ATOM 734 C CA . LEU A 1 103 ? -12.103 -5.608 1.147 1.00 74.25 103 LEU A CA 1
ATOM 735 C C . LEU A 1 103 ? -13.099 -6.052 0.067 1.00 74.25 103 LEU A C 1
ATOM 737 O O . LEU A 1 103 ? -13.551 -5.226 -0.715 1.00 74.25 103 LEU A O 1
ATOM 741 N N . GLY A 1 104 ? -13.347 -7.353 -0.088 1.00 81.50 104 GLY A N 1
ATOM 742 C CA . GLY A 1 104 ? -14.124 -7.914 -1.202 1.00 81.50 104 GLY A CA 1
ATOM 743 C C . GLY A 1 104 ? -13.436 -7.821 -2.572 1.00 81.50 104 GLY A C 1
ATOM 744 O O . GLY A 1 104 ? -13.972 -8.304 -3.567 1.00 81.50 104 GLY A O 1
ATOM 745 N N . VAL A 1 105 ? -12.252 -7.202 -2.649 1.00 78.12 105 VAL A N 1
ATOM 746 C CA . VAL A 1 105 ? -11.471 -7.032 -3.877 1.00 78.12 105 VAL A CA 1
ATOM 747 C C . VAL A 1 105 ? -9.979 -7.237 -3.622 1.00 78.12 105 VAL A C 1
ATOM 749 O O . VAL A 1 105 ? -9.392 -6.629 -2.729 1.00 78.12 105 VAL A O 1
ATOM 752 N N . ALA A 1 106 ? -9.338 -8.056 -4.455 1.00 85.44 106 ALA A N 1
ATOM 753 C CA . ALA A 1 106 ? -7.894 -8.279 -4.415 1.00 85.44 106 ALA A CA 1
ATOM 754 C C . ALA A 1 106 ? -7.134 -7.025 -4.883 1.00 85.44 106 ALA A C 1
ATOM 756 O O . ALA A 1 106 ? -7.007 -6.789 -6.089 1.00 85.44 106 ALA A O 1
ATOM 757 N N . ALA A 1 107 ? -6.675 -6.175 -3.958 1.00 88.50 107 ALA A N 1
ATOM 758 C CA . ALA A 1 107 ? -5.777 -5.065 -4.290 1.00 88.50 107 ALA A CA 1
ATOM 759 C C . ALA A 1 107 ? -4.369 -5.607 -4.589 1.00 88.50 107 ALA A C 1
ATOM 761 O O . ALA A 1 107 ? -3.921 -6.475 -3.847 1.00 88.50 107 ALA A O 1
ATOM 762 N N . PRO A 1 108 ? -3.647 -5.096 -5.609 1.00 92.31 108 PRO A N 1
ATOM 763 C CA . PRO A 1 108 ? -2.390 -5.681 -6.084 1.00 92.31 108 PRO A CA 1
ATOM 764 C C . PRO A 1 108 ? -1.192 -5.300 -5.192 1.00 92.31 108 PRO A C 1
ATOM 766 O O . PRO A 1 108 ? -0.239 -4.637 -5.627 1.00 92.31 108 PRO A O 1
ATOM 769 N N . LEU A 1 109 ? -1.243 -5.674 -3.912 1.00 93.56 109 LEU A N 1
ATOM 770 C CA . LEU A 1 109 ? -0.187 -5.415 -2.933 1.00 93.56 109 LEU A CA 1
ATOM 771 C C . LEU A 1 109 ? 1.000 -6.369 -3.106 1.00 93.56 109 LEU A C 1
ATOM 773 O O . LEU A 1 109 ? 2.127 -6.012 -2.760 1.00 93.56 109 LEU A O 1
ATOM 777 N N . ALA A 1 110 ? 0.809 -7.541 -3.713 1.00 92.44 110 ALA A N 1
ATOM 778 C CA . ALA A 1 110 ? 1.895 -8.446 -4.079 1.00 92.44 110 ALA A CA 1
ATOM 779 C C . ALA A 1 110 ? 2.952 -7.727 -4.935 1.00 92.44 110 ALA A C 1
ATOM 781 O O . ALA A 1 110 ? 4.157 -7.875 -4.714 1.00 92.44 110 ALA A O 1
ATOM 782 N N . SER A 1 111 ? 2.493 -6.855 -5.834 1.00 92.25 111 SER A N 1
ATOM 783 C CA . SER A 1 111 ? 3.316 -6.032 -6.720 1.00 92.25 111 SER A CA 1
ATOM 784 C C . SER A 1 111 ? 3.797 -4.710 -6.111 1.00 92.25 111 SER A C 1
ATOM 786 O O . SER A 1 111 ? 4.410 -3.904 -6.814 1.00 92.25 111 SER A O 1
ATOM 788 N N . ALA A 1 112 ? 3.549 -4.452 -4.823 1.00 93.06 112 ALA A N 1
ATOM 789 C CA . ALA A 1 112 ? 3.854 -3.164 -4.198 1.00 93.06 112 ALA A CA 1
ATOM 790 C C . ALA A 1 112 ? 5.312 -2.748 -4.259 1.00 93.06 112 ALA A C 1
ATOM 792 O O . ALA A 1 112 ? 5.620 -1.575 -4.474 1.00 93.06 112 ALA A O 1
ATOM 793 N N . ARG A 1 113 ? 6.212 -3.725 -4.164 1.00 90.50 113 ARG A N 1
ATOM 794 C CA . ARG A 1 113 ? 7.641 -3.508 -4.381 1.00 90.50 113 ARG A CA 1
ATOM 795 C C . ARG A 1 113 ? 7.928 -2.782 -5.689 1.00 90.50 113 ARG A C 1
ATOM 797 O O . ARG A 1 113 ? 8.847 -1.974 -5.722 1.00 90.50 113 ARG A O 1
ATOM 804 N N . ASP A 1 114 ? 7.173 -3.042 -6.747 1.00 91.50 114 ASP A N 1
ATOM 805 C CA . ASP A 1 114 ? 7.424 -2.447 -8.051 1.00 91.50 114 ASP A CA 1
ATOM 806 C C . ASP A 1 114 ? 6.782 -1.065 -8.126 1.00 91.50 114 ASP A C 1
ATOM 808 O O . ASP A 1 114 ? 7.481 -0.063 -8.309 1.00 91.50 114 ASP A O 1
ATOM 812 N N . TRP A 1 115 ? 5.472 -0.980 -7.883 1.00 93.19 115 TRP A N 1
ATOM 813 C CA . TRP A 1 115 ? 4.751 0.265 -8.118 1.00 93.19 115 TRP A CA 1
ATOM 814 C C . TRP A 1 115 ? 5.058 1.378 -7.110 1.00 93.19 115 TRP A C 1
ATOM 816 O O . TRP A 1 115 ? 4.970 2.545 -7.494 1.00 93.19 115 TRP A O 1
ATOM 826 N N . ILE A 1 116 ? 5.481 1.075 -5.874 1.00 93.19 116 ILE A N 1
ATOM 827 C CA . ILE A 1 116 ? 5.931 2.118 -4.927 1.00 93.19 116 ILE A CA 1
ATOM 828 C C . ILE A 1 116 ? 7.204 2.812 -5.428 1.00 93.19 116 ILE A C 1
ATOM 830 O O . ILE A 1 116 ? 7.422 3.995 -5.173 1.00 93.19 116 ILE A O 1
ATOM 834 N N . TRP A 1 117 ? 8.025 2.088 -6.184 1.00 91.25 117 TRP A N 1
ATOM 835 C CA . TRP A 1 117 ? 9.283 2.578 -6.739 1.00 91.25 117 TRP A CA 1
ATOM 836 C C . TRP A 1 117 ? 9.154 3.074 -8.183 1.00 91.25 117 TRP A C 1
ATOM 838 O O . TRP A 1 117 ? 10.162 3.314 -8.839 1.00 91.25 117 TRP A O 1
ATOM 848 N N . GLY A 1 118 ? 7.933 3.236 -8.699 1.00 91.44 118 GLY A N 1
ATOM 849 C CA . GLY A 1 118 ? 7.725 3.733 -10.064 1.00 91.44 118 GLY A CA 1
ATOM 850 C C . GLY A 1 118 ? 8.036 2.703 -11.141 1.00 91.44 118 GLY A C 1
ATOM 851 O O . GLY A 1 118 ? 8.241 3.057 -12.299 1.00 91.44 118 GLY A O 1
ATOM 852 N N . ARG A 1 119 ? 8.085 1.423 -10.770 1.00 91.00 119 ARG A N 1
ATOM 853 C CA . ARG A 1 119 ? 8.320 0.328 -11.702 1.00 91.00 119 ARG A CA 1
ATOM 854 C C . ARG A 1 119 ? 6.992 -0.266 -12.114 1.00 91.00 119 ARG A C 1
ATOM 856 O O . ARG A 1 119 ? 6.122 -0.488 -11.274 1.00 91.00 119 ARG A O 1
ATOM 863 N N . VAL A 1 120 ? 6.849 -0.512 -13.410 1.00 91.75 120 VAL A N 1
ATOM 864 C CA . VAL A 1 120 ? 5.652 -1.131 -13.974 1.00 91.75 120 VAL A CA 1
ATOM 865 C C . VAL A 1 120 ? 5.599 -2.584 -13.497 1.00 91.75 120 VAL A C 1
ATOM 867 O O . VAL A 1 120 ? 6.521 -3.342 -13.807 1.00 91.75 120 VAL A O 1
ATOM 870 N N . PRO A 1 121 ? 4.568 -2.984 -12.733 1.00 91.38 121 PRO A N 1
ATOM 871 C CA . PRO A 1 121 ? 4.444 -4.359 -12.274 1.00 91.38 121 PRO A CA 1
ATOM 872 C C . PRO A 1 121 ? 4.308 -5.351 -13.425 1.00 91.38 121 PRO A C 1
ATOM 874 O O . PRO A 1 121 ? 3.740 -5.034 -14.472 1.00 91.38 121 PRO A O 1
ATOM 877 N N . LEU A 1 122 ? 4.770 -6.583 -13.211 1.00 89.25 122 LEU A N 1
ATOM 878 C CA . LEU A 1 122 ? 4.537 -7.662 -14.167 1.00 89.25 122 LEU A CA 1
ATOM 879 C C . LEU A 1 122 ? 3.028 -7.870 -14.381 1.00 89.25 122 LEU A C 1
ATOM 881 O O . LEU A 1 122 ? 2.254 -7.865 -13.427 1.00 89.25 122 LEU A O 1
ATOM 885 N N . GLY A 1 123 ? 2.618 -8.050 -15.637 1.00 89.44 123 GLY A N 1
ATOM 886 C CA . GLY A 1 123 ? 1.206 -8.207 -16.005 1.00 89.44 123 GLY A CA 1
ATOM 887 C C . GLY A 1 123 ? 0.420 -6.895 -16.073 1.00 89.44 123 GLY A C 1
ATOM 888 O O . GLY A 1 123 ? -0.748 -6.912 -16.457 1.00 89.44 123 GLY A O 1
ATOM 889 N N . ALA A 1 124 ? 1.043 -5.754 -15.757 1.00 94.38 124 ALA A N 1
ATOM 890 C CA . ALA A 1 124 ? 0.423 -4.461 -15.984 1.00 94.38 124 ALA A CA 1
ATOM 891 C C . ALA A 1 124 ? 0.342 -4.148 -17.487 1.00 94.38 124 ALA A C 1
ATOM 893 O O . ALA A 1 124 ? 1.281 -4.391 -18.246 1.00 94.38 124 ALA A O 1
ATOM 894 N N . SER A 1 125 ? -0.770 -3.555 -17.912 1.00 94.69 125 SER A N 1
ATOM 895 C CA . SER A 1 125 ? -0.955 -3.030 -19.267 1.00 94.69 125 SER A CA 1
ATOM 896 C C . SER A 1 125 ? -1.154 -1.520 -19.219 1.00 94.69 125 SER A C 1
ATOM 898 O O . SER A 1 125 ? -1.759 -0.994 -18.286 1.00 94.69 125 SER A O 1
ATOM 900 N N . ALA A 1 126 ? -0.620 -0.800 -20.204 1.00 93.25 126 ALA A N 1
ATOM 901 C CA . ALA A 1 126 ? -0.802 0.645 -20.281 1.00 93.25 126 ALA A CA 1
ATOM 902 C C . ALA A 1 126 ? -2.293 1.005 -20.404 1.00 93.25 126 ALA A C 1
ATOM 904 O O . ALA A 1 126 ? -3.057 0.342 -21.106 1.00 93.25 126 ALA A O 1
ATOM 905 N N . ARG A 1 127 ? -2.701 2.073 -19.718 1.00 89.62 127 ARG A N 1
ATOM 906 C CA . ARG A 1 127 ? -4.043 2.660 -19.790 1.00 89.62 127 ARG A CA 1
ATOM 907 C C . ARG A 1 127 ? -3.909 4.172 -19.653 1.00 89.62 127 ARG A C 1
ATOM 909 O O . ARG A 1 127 ? -3.003 4.619 -18.968 1.00 89.62 127 ARG A O 1
ATOM 916 N N . ASP A 1 128 ? -4.782 4.964 -20.266 1.00 85.94 128 ASP A N 1
ATOM 917 C CA . ASP A 1 128 ? -4.653 6.431 -20.284 1.00 85.94 128 ASP A CA 1
ATOM 918 C C . ASP A 1 128 ? -4.285 7.019 -18.916 1.00 85.94 128 ASP A C 1
ATOM 920 O O . ASP A 1 128 ? -5.081 6.938 -17.983 1.00 85.94 128 ASP A O 1
ATOM 924 N N . GLY A 1 129 ? -3.086 7.596 -18.785 1.00 83.06 129 GLY A N 1
ATOM 925 C CA . GLY A 1 129 ? -2.597 8.215 -17.545 1.00 83.06 129 GLY A CA 1
ATOM 926 C C . GLY A 1 129 ? -2.132 7.255 -16.437 1.00 83.06 129 GLY A C 1
ATOM 927 O O . GLY A 1 129 ? -1.885 7.712 -15.323 1.00 83.06 129 GLY A O 1
ATOM 928 N N . GLY A 1 130 ? -2.005 5.954 -16.706 1.00 91.88 130 GLY A N 1
ATOM 929 C CA . GLY A 1 130 ? -1.564 4.956 -15.732 1.00 91.88 130 GLY A CA 1
ATOM 930 C C . GLY A 1 130 ? -1.460 3.540 -16.304 1.00 91.88 130 GLY A C 1
ATOM 931 O O . GLY A 1 130 ? -1.097 3.329 -17.461 1.00 91.88 130 GLY A O 1
ATOM 932 N N . PHE A 1 131 ? -1.783 2.549 -15.476 1.00 94.88 131 PHE A N 1
ATOM 933 C CA . PHE A 1 131 ? -1.729 1.136 -15.849 1.00 94.88 131 PHE A CA 1
ATOM 934 C C . PHE A 1 131 ? -2.956 0.395 -15.340 1.00 94.88 131 PHE A C 1
ATOM 936 O O . PHE A 1 131 ? -3.458 0.681 -14.254 1.00 94.88 131 PHE A O 1
ATOM 943 N N . ASN A 1 132 ? -3.433 -0.578 -16.108 1.00 95.19 132 ASN A N 1
ATOM 944 C CA . ASN A 1 132 ? -4.306 -1.606 -15.577 1.00 95.19 132 ASN A CA 1
ATOM 945 C C . ASN A 1 132 ? -3.460 -2.727 -14.965 1.00 95.19 132 ASN A C 1
ATOM 947 O O . ASN A 1 132 ? -2.557 -3.237 -15.622 1.00 95.19 132 ASN A O 1
ATOM 951 N N . LEU A 1 133 ? -3.770 -3.106 -13.729 1.00 93.31 133 LEU A N 1
ATOM 952 C CA . LEU A 1 133 ? -3.123 -4.183 -12.993 1.00 93.31 133 LEU A CA 1
ATOM 953 C C . LEU A 1 133 ? -4.195 -4.993 -12.267 1.00 93.31 133 LEU A C 1
ATOM 955 O O . LEU A 1 133 ? -4.806 -4.500 -11.322 1.00 93.31 133 LEU A O 1
ATOM 959 N N . ASN A 1 134 ? -4.455 -6.218 -12.726 1.00 90.44 134 ASN A N 1
ATOM 960 C CA . ASN A 1 134 ? -5.465 -7.114 -12.145 1.00 90.44 134 ASN A CA 1
ATOM 961 C C . ASN A 1 134 ? -6.846 -6.441 -11.981 1.00 90.44 134 ASN A C 1
ATOM 963 O O . ASN A 1 134 ? -7.511 -6.569 -10.954 1.00 90.44 134 ASN A O 1
ATOM 967 N N . GLY A 1 135 ? -7.265 -5.654 -12.980 1.00 92.12 135 GLY A N 1
ATOM 968 C CA . GLY A 1 135 ? -8.533 -4.916 -12.950 1.00 92.12 135 GLY A CA 1
ATOM 969 C C . GLY A 1 135 ? -8.493 -3.578 -12.198 1.00 92.12 135 GLY A C 1
ATOM 970 O O . GLY A 1 135 ? -9.425 -2.789 -12.347 1.00 92.12 135 GLY A O 1
ATOM 971 N N . TRP A 1 136 ? -7.418 -3.272 -11.470 1.00 94.44 136 TRP A N 1
ATOM 972 C CA . TRP A 1 136 ? -7.193 -1.961 -10.860 1.00 94.44 136 TRP A CA 1
ATOM 973 C C . TRP A 1 136 ? -6.544 -0.992 -11.836 1.00 94.44 136 TRP A C 1
ATOM 975 O O . TRP A 1 136 ? -5.711 -1.378 -12.652 1.00 94.44 136 TRP A O 1
ATOM 985 N N . ARG A 1 137 ? -6.884 0.290 -11.735 1.00 96.00 137 ARG A N 1
ATOM 986 C CA . ARG A 1 137 ? -6.170 1.387 -12.389 1.00 96.00 137 ARG A CA 1
ATOM 987 C C . ARG A 1 137 ? -5.157 1.964 -11.407 1.00 96.00 137 ARG A C 1
ATOM 989 O O . ARG A 1 137 ? -5.552 2.581 -10.425 1.00 96.00 137 ARG A O 1
ATOM 996 N N . LEU A 1 138 ? -3.873 1.763 -11.679 1.00 96.69 138 LEU A N 1
ATOM 997 C CA . LEU A 1 138 ? -2.750 2.330 -10.936 1.00 96.69 138 LEU A CA 1
ATOM 998 C C . LEU A 1 138 ? -2.275 3.616 -11.618 1.00 96.69 138 LEU A C 1
ATOM 1000 O O . LEU A 1 138 ? -1.969 3.616 -12.808 1.00 96.69 138 LEU A O 1
ATOM 1004 N N . GLU A 1 139 ? -2.153 4.693 -10.851 1.00 96.88 139 GLU A N 1
ATOM 1005 C CA . GLU A 1 139 ? -1.676 5.993 -11.315 1.00 96.88 139 GLU A CA 1
ATOM 1006 C C . GLU A 1 139 ? -0.627 6.561 -10.357 1.00 96.88 139 GLU A C 1
ATOM 1008 O O . GLU A 1 139 ? -0.833 6.634 -9.140 1.00 96.88 139 GLU A O 1
ATOM 1013 N N . TRP A 1 140 ? 0.482 7.031 -10.922 1.00 96.88 140 TRP A N 1
ATOM 1014 C CA . TRP A 1 140 ? 1.479 7.831 -10.219 1.00 96.88 140 TRP A CA 1
ATOM 1015 C C . TRP A 1 140 ? 1.170 9.308 -10.442 1.00 96.88 140 TRP A C 1
ATOM 1017 O O . TRP A 1 140 ? 1.382 9.855 -11.519 1.00 96.88 140 TRP A O 1
ATOM 1027 N N . LEU A 1 141 ? 0.619 9.959 -9.422 1.00 96.94 141 LEU A N 1
ATOM 1028 C CA . LEU A 1 141 ? 0.076 11.313 -9.541 1.00 96.94 141 LEU A CA 1
ATOM 1029 C C . LEU A 1 141 ? 1.103 12.402 -9.215 1.00 96.94 141 LEU A C 1
ATOM 1031 O O . LEU A 1 141 ? 0.960 13.539 -9.656 1.00 96.94 141 LEU A O 1
ATOM 1035 N N . LYS A 1 142 ? 2.095 12.091 -8.374 1.00 97.06 142 LYS A N 1
ATOM 1036 C CA . LYS A 1 142 ? 3.201 12.996 -8.021 1.00 97.06 142 LYS A CA 1
ATOM 1037 C C . LYS A 1 142 ? 4.468 12.193 -7.800 1.00 97.06 142 LYS A C 1
ATOM 1039 O O . LYS A 1 142 ? 4.390 11.060 -7.330 1.00 97.06 142 LYS A O 1
ATOM 1044 N N . TYR A 1 143 ? 5.607 12.834 -8.020 1.00 95.81 143 TYR A N 1
ATOM 1045 C CA . TYR A 1 143 ? 6.939 12.270 -7.831 1.00 95.81 143 TYR A CA 1
ATOM 1046 C C . TYR A 1 143 ? 7.745 13.094 -6.816 1.00 95.81 143 TYR A C 1
ATOM 1048 O O . TYR A 1 143 ? 7.380 14.231 -6.495 1.00 95.81 143 TYR A O 1
ATOM 1056 N N . THR A 1 144 ? 8.799 12.505 -6.258 1.00 93.00 144 THR A N 1
ATOM 1057 C CA . THR A 1 144 ? 9.842 13.219 -5.507 1.00 93.00 144 THR A CA 1
ATOM 1058 C C . THR A 1 144 ? 10.811 13.917 -6.469 1.00 93.00 144 THR A C 1
ATOM 1060 O O . THR A 1 144 ? 10.717 13.743 -7.684 1.00 93.00 144 THR A O 1
ATOM 1063 N N . ALA A 1 145 ? 11.750 14.704 -5.932 1.00 90.50 145 ALA A N 1
ATOM 1064 C CA . ALA A 1 145 ? 12.831 15.290 -6.730 1.00 90.50 145 ALA A CA 1
ATOM 1065 C C . ALA A 1 145 ? 13.713 14.210 -7.386 1.00 90.50 145 ALA A C 1
ATOM 1067 O O . ALA A 1 145 ? 14.148 14.382 -8.519 1.00 90.50 145 ALA A O 1
ATOM 1068 N N . ASP A 1 146 ? 13.883 13.072 -6.710 1.00 88.00 146 ASP A N 1
ATOM 1069 C CA . ASP A 1 146 ? 14.665 11.923 -7.182 1.00 88.00 146 ASP A CA 1
ATOM 1070 C C . ASP A 1 146 ? 13.894 11.025 -8.170 1.00 88.00 146 ASP A C 1
ATOM 1072 O O . ASP A 1 146 ? 14.368 9.958 -8.550 1.00 88.00 146 ASP A O 1
ATOM 1076 N N . GLY A 1 147 ? 12.684 11.426 -8.578 1.00 90.50 147 GLY A N 1
ATOM 1077 C CA . GLY A 1 147 ? 11.917 10.744 -9.621 1.00 90.50 147 GLY A CA 1
ATOM 1078 C C . GLY A 1 147 ? 11.134 9.506 -9.173 1.00 90.50 147 GLY A C 1
ATOM 1079 O O . GLY A 1 147 ? 10.606 8.797 -10.027 1.00 90.50 147 GLY A O 1
ATOM 1080 N N . VAL A 1 148 ? 10.990 9.245 -7.868 1.00 92.06 148 VAL A N 1
ATOM 1081 C CA . VAL A 1 148 ? 10.161 8.127 -7.366 1.00 92.06 148 VAL A CA 1
ATOM 1082 C C . VAL A 1 148 ? 8.724 8.571 -7.052 1.00 92.06 148 VAL A C 1
ATOM 1084 O O . VAL A 1 148 ? 8.520 9.722 -6.651 1.00 92.06 148 VAL A O 1
ATOM 1087 N N . PRO A 1 149 ? 7.694 7.716 -7.222 1.00 95.31 149 PRO A N 1
ATOM 1088 C CA . PRO A 1 149 ? 6.307 8.105 -6.977 1.00 95.31 149 PRO A CA 1
ATOM 1089 C C . PRO A 1 149 ? 6.046 8.487 -5.522 1.00 95.31 149 PRO A C 1
ATOM 1091 O O . PRO A 1 149 ? 6.115 7.669 -4.615 1.00 95.31 149 PRO A O 1
ATOM 1094 N N . ARG A 1 150 ? 5.643 9.734 -5.296 1.00 97.06 150 ARG A N 1
ATOM 1095 C CA . ARG A 1 150 ? 5.261 10.255 -3.980 1.00 97.06 150 ARG A CA 1
ATOM 1096 C C . ARG A 1 150 ? 3.787 10.047 -3.669 1.00 97.06 150 ARG A C 1
ATOM 1098 O O . ARG A 1 150 ? 3.422 9.855 -2.511 1.00 97.06 150 ARG A O 1
ATOM 1105 N N . LEU A 1 151 ? 2.934 10.145 -4.684 1.00 97.75 151 LEU A N 1
ATOM 1106 C CA . LEU A 1 151 ? 1.494 9.967 -4.553 1.00 97.75 151 LEU A CA 1
ATOM 1107 C C . LEU A 1 151 ? 1.033 8.935 -5.573 1.00 97.75 151 LEU A C 1
ATOM 1109 O O . LEU A 1 151 ? 1.131 9.165 -6.776 1.00 97.75 151 LEU A O 1
ATOM 1113 N N . MET A 1 152 ? 0.494 7.839 -5.065 1.00 97.44 152 MET A N 1
ATOM 1114 C CA . MET A 1 152 ? -0.066 6.744 -5.841 1.00 97.44 152 MET A CA 1
ATOM 1115 C C . MET A 1 152 ? -1.566 6.667 -5.596 1.00 97.44 152 MET A C 1
ATOM 1117 O O . MET A 1 152 ? -2.038 6.869 -4.472 1.00 97.44 152 MET A O 1
ATOM 1121 N N . ARG A 1 153 ? -2.310 6.356 -6.651 1.00 97.50 153 ARG A N 1
ATOM 1122 C CA . ARG A 1 153 ? -3.738 6.065 -6.588 1.00 97.50 153 ARG A CA 1
ATOM 1123 C C . ARG A 1 153 ? -4.005 4.751 -7.306 1.00 97.50 153 ARG A C 1
ATOM 1125 O O . ARG A 1 153 ? -3.559 4.571 -8.432 1.00 97.50 153 ARG A O 1
ATOM 1132 N N . LEU A 1 154 ? -4.716 3.853 -6.641 1.00 96.38 154 LEU A N 1
ATOM 1133 C CA . LEU A 1 154 ? -5.231 2.615 -7.196 1.00 96.38 154 LEU A CA 1
ATOM 1134 C C . LEU A 1 154 ? -6.755 2.672 -7.104 1.00 96.38 154 LEU A C 1
ATOM 1136 O O . LEU A 1 154 ? -7.286 2.888 -6.017 1.00 96.38 154 LEU A O 1
ATOM 1140 N N . THR A 1 155 ? -7.459 2.490 -8.216 1.00 95.38 155 THR A N 1
ATOM 1141 C CA . THR A 1 155 ? -8.930 2.480 -8.235 1.00 95.38 155 THR A CA 1
ATOM 1142 C C . THR A 1 155 ? -9.496 1.239 -8.907 1.00 95.38 155 THR A C 1
ATOM 1144 O O . THR A 1 155 ? -8.947 0.749 -9.896 1.00 95.38 155 THR A O 1
ATOM 1147 N N . ARG A 1 156 ? -10.616 0.737 -8.385 1.00 93.56 156 ARG A N 1
ATOM 1148 C CA . ARG A 1 156 ? -11.419 -0.326 -8.997 1.00 93.56 156 ARG A CA 1
ATOM 1149 C C . ARG A 1 156 ? -12.878 -0.144 -8.589 1.00 93.56 156 ARG A C 1
ATOM 1151 O O . ARG A 1 156 ? -13.208 -0.287 -7.419 1.00 93.56 156 ARG A O 1
ATOM 1158 N N . GLY A 1 157 ? -13.743 0.164 -9.555 1.00 92.19 157 GLY A N 1
ATOM 1159 C CA . GLY A 1 157 ? -15.139 0.499 -9.263 1.00 92.19 157 GLY A CA 1
ATOM 1160 C C . GLY A 1 157 ? -15.233 1.743 -8.376 1.00 92.19 157 GLY A C 1
ATOM 1161 O O . GLY A 1 157 ? -14.681 2.787 -8.717 1.00 92.19 157 GLY A O 1
ATOM 1162 N N . ASP A 1 158 ? -15.907 1.608 -7.243 1.00 91.31 158 ASP A N 1
ATOM 1163 C CA . ASP A 1 158 ? -16.049 2.613 -6.183 1.00 91.31 158 ASP A CA 1
ATOM 1164 C C . ASP A 1 158 ? -14.929 2.561 -5.128 1.00 91.31 158 ASP A C 1
ATOM 1166 O O . ASP A 1 158 ? -14.859 3.416 -4.242 1.00 91.31 158 ASP A O 1
ATOM 1170 N N . THR A 1 159 ? -14.031 1.579 -5.232 1.00 94.12 159 THR A N 1
ATOM 1171 C CA . THR A 1 159 ? -12.931 1.398 -4.294 1.00 94.12 159 THR A CA 1
ATOM 1172 C C . THR A 1 159 ? -11.717 2.213 -4.731 1.00 94.12 159 THR A C 1
ATOM 1174 O O . THR A 1 159 ? -11.223 2.071 -5.854 1.00 94.12 159 THR A O 1
ATOM 1177 N N . GLU A 1 160 ? -11.194 3.048 -3.833 1.00 95.81 160 GLU A N 1
ATOM 1178 C CA . GLU A 1 160 ? -9.963 3.819 -4.033 1.00 95.81 160 GLU A CA 1
ATOM 1179 C C . GLU A 1 160 ? -8.974 3.552 -2.898 1.00 95.81 160 GLU A C 1
ATOM 1181 O O . GLU A 1 160 ? -9.239 3.856 -1.738 1.00 95.81 160 GLU A O 1
ATOM 1186 N N . LEU A 1 161 ? -7.782 3.075 -3.249 1.00 95.62 161 LEU A N 1
ATOM 1187 C CA . LEU A 1 161 ? -6.624 3.047 -2.371 1.00 95.62 161 LEU A CA 1
ATOM 1188 C C . LEU A 1 161 ? -5.666 4.169 -2.779 1.00 95.62 161 LEU A C 1
ATOM 1190 O O . LEU A 1 161 ? -5.169 4.224 -3.905 1.00 95.62 161 LEU A O 1
ATOM 1194 N N . ARG A 1 162 ? -5.369 5.070 -1.848 1.00 97.25 162 ARG A N 1
ATOM 1195 C CA . ARG A 1 162 ? -4.471 6.204 -2.075 1.00 97.25 162 ARG A CA 1
ATOM 1196 C C . ARG A 1 162 ? -3.307 6.150 -1.104 1.00 97.25 162 ARG A C 1
ATOM 1198 O O . ARG A 1 162 ? -3.518 6.131 0.107 1.00 97.25 162 ARG A O 1
ATOM 1205 N N . LEU A 1 163 ? -2.087 6.190 -1.632 1.00 97.69 163 LEU A N 1
ATOM 1206 C CA . LEU A 1 163 ? -0.860 6.178 -0.840 1.00 97.69 163 LEU A CA 1
ATOM 1207 C C . LEU A 1 163 ? -0.052 7.449 -1.077 1.00 97.69 163 LEU A C 1
ATOM 1209 O O . LEU A 1 163 ? 0.218 7.832 -2.213 1.00 97.69 163 LEU A O 1
ATOM 1213 N N . VAL A 1 164 ? 0.372 8.082 0.011 1.00 98.00 164 VAL A N 1
ATOM 1214 C CA . VAL A 1 164 ? 1.340 9.179 0.007 1.00 98.00 164 VAL A CA 1
ATOM 1215 C C . VAL A 1 164 ? 2.577 8.712 0.747 1.00 98.00 164 VAL A C 1
ATOM 1217 O O . VAL A 1 164 ? 2.573 8.644 1.977 1.00 98.00 164 VAL A O 1
ATOM 1220 N N . ALA A 1 165 ? 3.636 8.412 0.012 1.00 96.75 165 ALA A N 1
ATOM 1221 C CA . ALA A 1 165 ? 4.918 8.086 0.604 1.00 96.75 165 ALA A CA 1
ATOM 1222 C C . ALA A 1 165 ? 5.630 9.375 1.055 1.00 96.75 165 ALA A C 1
ATOM 1224 O O . ALA A 1 165 ? 5.570 10.421 0.396 1.00 96.75 165 ALA A O 1
ATOM 1225 N N . LYS A 1 166 ? 6.218 9.324 2.249 1.00 95.31 166 LYS A N 1
ATOM 1226 C CA . LYS A 1 166 ? 6.878 10.456 2.911 1.00 95.31 166 LYS A CA 1
ATOM 1227 C C . LYS A 1 166 ? 8.386 10.282 2.949 1.00 95.31 166 LYS A C 1
ATOM 1229 O O . LYS A 1 166 ? 9.102 11.243 2.684 1.00 95.31 166 LYS A O 1
ATOM 1234 N N . THR A 1 167 ? 8.841 9.083 3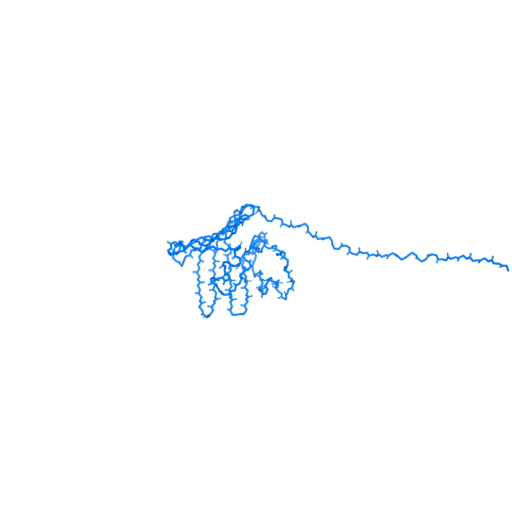.285 1.00 93.00 167 THR A N 1
ATOM 1235 C CA . THR A 1 167 ? 10.258 8.773 3.461 1.00 93.00 167 THR A CA 1
ATOM 1236 C C . THR A 1 167 ? 10.548 7.410 2.855 1.00 93.00 167 THR A C 1
ATOM 1238 O O . THR A 1 167 ? 9.739 6.497 3.008 1.00 93.00 167 THR A O 1
ATOM 1241 N N . TRP A 1 168 ? 11.699 7.301 2.194 1.00 90.38 168 TRP A N 1
ATOM 1242 C CA . TRP A 1 168 ? 12.279 6.078 1.650 1.00 90.38 168 TRP A CA 1
ATOM 1243 C C . TRP A 1 168 ? 13.628 5.877 2.339 1.00 90.38 168 TRP A C 1
ATOM 1245 O O . TRP A 1 168 ? 14.382 6.842 2.481 1.00 90.38 168 TRP A O 1
ATOM 1255 N N . GLN A 1 169 ? 13.890 4.661 2.802 1.00 85.75 169 GLN A N 1
ATOM 1256 C CA . GLN A 1 169 ? 15.122 4.236 3.464 1.00 85.75 169 GLN A CA 1
ATOM 1257 C C . GLN A 1 169 ? 15.554 2.882 2.916 1.00 85.75 169 GLN A C 1
ATOM 1259 O O . GLN A 1 169 ? 14.654 2.059 2.618 1.00 85.75 169 GLN A O 1
#

InterPro domains:
  IPR004565 Outer membrane lipoprotein LolB [PF03550] (31-168)
  IPR029046 Lipoprotein localisation LolA/LolB/LppX [SSF89392] (15-169)

Sequence (169 aa):
MMRLFLVVLATAIGGCAVQPGAPLTGPNDAQITGRVSLTHDGRRDAGGFTYRSAGARQSWILFGPTGTAVGELSSGPRGARWQPTDGDALAAADIDALVETALGVAAPLASARDWIWGRVPLGASARDGGFNLNGWRLEWLKYTADGVPRLMRLTRGDTELRLVAKTWQ

Solvent-accessible surface area (backbone atoms only — not comparable to full-atom values): 9559 Å² total; per-residue (Å²): 137,91,82,89,79,85,82,83,82,83,80,80,80,81,74,82,73,80,72,78,72,75,78,82,76,59,68,50,61,34,39,36,34,35,37,39,35,42,32,45,92,93,42,76,51,55,28,34,35,39,40,37,36,50,68,79,31,39,38,36,40,35,20,40,81,89,65,48,72,52,29,37,40,36,32,37,97,90,20,15,37,39,42,42,74,69,78,78,68,47,74,34,81,34,49,24,58,41,38,18,74,74,67,80,46,57,50,73,59,76,43,39,72,30,51,57,60,60,37,85,40,91,84,48,39,85,40,98,85,39,26,36,41,87,80,25,41,40,28,72,78,40,59,46,96,88,68,35,40,26,28,39,39,36,36,44,93,80,30,35,43,38,40,36,56,75,48,82,87

Mean predicted aligned error: 9.18 Å

Nearest PDB structures (foldseek):
  8cm1-assembly1_A  TM=8.604E-01  e=9.289E-10  Vibrio cholerae
  1iwm-assembly1_A  TM=8.090E-01  e=5.238E-10  Escherichia coli
  3wjv-assembly1_A  TM=8.401E-01  e=1.270E-09  Escherichia coli DH1
  8orn-assembly2_D  TM=8.181E-01  e=1.564E-09  Xanthomonas campestris pv. campestris str. B100
  8i34-assembly4_H  TM=5.536E-01  e=1.188E-03  Haliclona sp.

Organism: NCBI:txid418701